Protein AF-A0A920H050-F1 (afdb_monomer_lite)

Structure (mmCIF, N/CA/C/O backbone):
data_AF-A0A920H050-F1
#
_entry.id   AF-A0A920H050-F1
#
loop_
_atom_site.group_PDB
_atom_site.id
_atom_site.type_symbol
_atom_site.label_atom_id
_atom_site.label_alt_id
_atom_site.label_comp_id
_atom_site.label_asym_id
_atom_site.label_entity_id
_atom_site.label_seq_id
_atom_site.pdbx_PDB_ins_code
_atom_site.Cartn_x
_atom_site.Cartn_y
_atom_site.Cartn_z
_atom_site.occupancy
_atom_site.B_iso_or_equiv
_atom_site.auth_seq_id
_atom_site.auth_comp_id
_atom_site.auth_asym_id
_atom_site.auth_atom_id
_atom_site.pdbx_PDB_model_num
ATOM 1 N N . MET A 1 1 ? -15.590 -4.021 9.087 1.00 85.00 1 MET A N 1
ATOM 2 C CA . MET A 1 1 ? -15.745 -3.836 7.624 1.00 85.00 1 MET A CA 1
ATOM 3 C C . MET A 1 1 ? -15.855 -2.348 7.371 1.00 85.00 1 MET A C 1
ATOM 5 O O . MET A 1 1 ? -16.634 -1.707 8.065 1.00 85.00 1 MET A O 1
ATOM 9 N N . THR A 1 2 ? -15.102 -1.826 6.409 1.00 93.50 2 THR A N 1
ATOM 10 C CA . THR A 1 2 ? -15.090 -0.402 6.053 1.00 93.50 2 THR A CA 1
ATOM 11 C C . THR A 1 2 ? -15.141 -0.254 4.539 1.00 93.50 2 THR A C 1
ATOM 13 O O . THR A 1 2 ? -14.628 -1.103 3.810 1.00 93.50 2 THR A O 1
ATOM 16 N N . THR A 1 3 ? -15.759 0.821 4.061 1.00 93.31 3 THR A N 1
ATOM 17 C CA . THR A 1 3 ? -15.734 1.212 2.651 1.00 93.31 3 THR A CA 1
ATOM 18 C C . THR A 1 3 ? -14.909 2.478 2.479 1.00 93.31 3 THR A C 1
ATOM 20 O O . THR A 1 3 ? -15.179 3.470 3.150 1.00 93.31 3 THR A O 1
ATOM 23 N N . TRP A 1 4 ? -13.945 2.467 1.565 1.00 92.25 4 TRP A N 1
ATOM 24 C CA . TRP A 1 4 ? -13.103 3.623 1.250 1.00 92.25 4 TRP A CA 1
ATOM 25 C C . TRP A 1 4 ? -12.907 3.697 -0.262 1.00 92.25 4 TRP A C 1
ATOM 27 O O . TRP A 1 4 ? -12.549 2.690 -0.854 1.00 92.25 4 TRP A O 1
ATOM 37 N N . GLY A 1 5 ? -13.177 4.840 -0.903 1.00 89.50 5 GLY A N 1
ATOM 38 C CA . GLY A 1 5 ? -12.910 5.047 -2.338 1.00 89.50 5 GLY A CA 1
ATOM 39 C C . GLY A 1 5 ? -13.523 4.007 -3.291 1.00 89.50 5 GLY A C 1
ATOM 40 O O . GLY A 1 5 ? -12.906 3.647 -4.286 1.00 89.50 5 GLY A O 1
ATOM 41 N N . GLY A 1 6 ? -14.690 3.445 -2.961 1.00 92.06 6 GLY A N 1
ATOM 42 C CA . GLY A 1 6 ? -15.307 2.347 -3.723 1.00 92.06 6 GLY A CA 1
ATOM 43 C C . GLY A 1 6 ? -14.747 0.946 -3.421 1.00 92.06 6 GLY A C 1
ATOM 44 O O . GLY A 1 6 ? -15.300 -0.049 -3.890 1.00 92.06 6 GLY A O 1
ATOM 45 N N . TRP A 1 7 ? -13.702 0.831 -2.599 1.00 93.12 7 TRP A N 1
ATOM 46 C CA . TRP A 1 7 ? -13.192 -0.441 -2.091 1.00 93.12 7 TRP A CA 1
ATOM 47 C C . TRP A 1 7 ? -13.906 -0.868 -0.812 1.00 93.12 7 TRP A C 1
ATOM 49 O O . TRP A 1 7 ? -14.192 -0.056 0.067 1.00 93.12 7 TRP A O 1
ATOM 59 N N . VAL A 1 8 ? -14.134 -2.174 -0.690 1.00 94.50 8 VAL A N 1
ATOM 60 C CA . VAL A 1 8 ? -14.638 -2.817 0.527 1.00 94.50 8 VAL A CA 1
ATOM 61 C C . VAL A 1 8 ? -13.471 -3.513 1.219 1.00 94.50 8 VAL A C 1
ATOM 63 O O . VAL A 1 8 ? -12.886 -4.442 0.663 1.00 94.50 8 VAL A O 1
ATOM 66 N N . LEU A 1 9 ? -13.146 -3.079 2.436 1.00 94.38 9 LEU A N 1
ATOM 67 C CA . LEU A 1 9 ? -12.080 -3.645 3.257 1.00 94.38 9 LEU A CA 1
ATOM 68 C C . LEU A 1 9 ? -12.675 -4.404 4.447 1.00 94.38 9 LEU A C 1
ATOM 70 O O . LEU A 1 9 ? -13.543 -3.906 5.173 1.00 94.38 9 LEU A O 1
ATOM 74 N N . ILE A 1 10 ? -12.193 -5.625 4.659 1.00 95.25 10 ILE A N 1
ATOM 75 C CA . ILE A 1 10 ? -12.623 -6.495 5.753 1.00 95.25 10 ILE A CA 1
ATOM 76 C C . ILE A 1 10 ? -11.400 -6.808 6.608 1.00 95.25 10 ILE A C 1
ATOM 78 O O . ILE A 1 10 ? -10.422 -7.361 6.112 1.00 95.25 10 ILE A O 1
ATOM 82 N N . ASN A 1 11 ? -11.482 -6.458 7.890 1.00 94.81 11 ASN A N 1
ATOM 83 C CA . ASN A 1 11 ? -10.575 -6.952 8.915 1.00 94.81 11 ASN A CA 1
ATOM 84 C C . ASN A 1 11 ? -11.308 -8.041 9.710 1.00 94.81 11 ASN A C 1
ATOM 86 O O . ASN A 1 11 ? -12.483 -7.867 10.039 1.00 94.81 11 ASN A O 1
ATOM 90 N N . MET A 1 12 ? -10.632 -9.166 9.940 1.00 96.06 12 MET A N 1
ATOM 91 C CA . MET A 1 12 ? -11.172 -10.319 10.667 1.00 96.06 12 MET A CA 1
ATOM 92 C C . MET A 1 12 ? -10.961 -10.206 12.181 1.00 96.06 12 MET A C 1
ATOM 94 O O . MET A 1 12 ? -11.577 -10.958 12.930 1.00 96.06 12 MET A O 1
ATOM 98 N N . ASP A 1 13 ? -10.095 -9.292 12.617 1.00 96.06 13 ASP A N 1
ATOM 99 C CA . ASP A 1 13 ? -9.908 -8.958 14.022 1.00 96.06 13 ASP A CA 1
ATOM 100 C C . ASP A 1 13 ? -11.031 -8.020 14.494 1.00 96.06 13 ASP A C 1
ATOM 102 O O . ASP A 1 13 ? -11.295 -6.985 13.875 1.00 96.06 13 ASP A O 1
ATOM 106 N N . LEU A 1 14 ? -11.718 -8.422 15.567 1.00 94.56 14 LEU A N 1
ATOM 107 C CA . LEU A 1 14 ? -12.847 -7.689 16.145 1.00 94.56 14 LEU A CA 1
ATOM 108 C C . LEU A 1 14 ? -12.395 -6.518 17.024 1.00 94.56 14 LEU A C 1
ATOM 110 O O . LEU A 1 14 ? -13.175 -5.586 17.209 1.00 94.56 14 LEU A O 1
ATOM 114 N N . ASP A 1 15 ? -11.154 -6.556 17.512 1.00 95.94 15 ASP A N 1
ATOM 115 C CA . ASP A 1 15 ? -10.558 -5.522 18.364 1.00 95.94 15 ASP A CA 1
ATOM 116 C C . ASP A 1 15 ? -9.673 -4.554 17.558 1.00 95.94 15 ASP A C 1
ATOM 118 O O . ASP A 1 15 ? -8.957 -3.722 18.118 1.00 95.94 15 ASP A O 1
ATOM 122 N N . ALA A 1 16 ? -9.712 -4.651 16.226 1.00 93.75 16 ALA A N 1
ATOM 123 C CA . ALA A 1 16 ? -8.930 -3.797 15.351 1.00 93.75 16 ALA A CA 1
ATOM 124 C C . ALA A 1 16 ? -9.344 -2.318 15.457 1.00 93.75 16 ALA A C 1
ATOM 126 O O . ALA A 1 16 ? -10.540 -2.012 15.547 1.00 93.75 16 ALA A O 1
ATOM 127 N N . PRO A 1 17 ? -8.382 -1.383 15.355 1.00 92.75 17 PRO A N 1
ATOM 128 C CA . PRO A 1 17 ? -8.693 0.038 15.317 1.00 92.75 17 PRO A CA 1
ATOM 129 C C . PRO A 1 17 ? -9.501 0.405 14.057 1.00 92.75 17 PRO A C 1
ATOM 131 O O . PRO A 1 17 ? -9.485 -0.331 13.058 1.00 92.75 17 PRO A O 1
ATOM 134 N N . PRO A 1 18 ? -10.192 1.560 14.065 1.00 92.50 18 PRO A N 1
ATOM 135 C CA . PRO A 1 18 ? -10.856 2.095 12.882 1.00 92.50 18 PRO A CA 1
ATOM 136 C C . PRO A 1 18 ? -9.905 2.215 11.685 1.00 92.50 18 PRO A C 1
ATOM 138 O O . PRO A 1 18 ? -8.713 2.491 11.832 1.00 92.50 18 PRO A O 1
ATOM 141 N N . PHE A 1 19 ? -10.440 2.044 10.474 1.00 91.94 19 PHE A N 1
ATOM 142 C CA . PHE A 1 19 ? -9.636 2.096 9.250 1.00 91.94 19 PHE A CA 1
ATOM 143 C C . PHE A 1 19 ? -8.921 3.438 9.084 1.00 91.94 19 PHE A C 1
ATOM 145 O O . PHE A 1 19 ? -7.788 3.460 8.632 1.00 91.94 19 PHE A O 1
ATOM 152 N N . GLU A 1 20 ? -9.553 4.545 9.460 1.00 89.31 20 GLU A N 1
ATOM 153 C CA . GLU A 1 20 ? -9.002 5.896 9.357 1.00 89.31 20 GLU A CA 1
ATOM 154 C C . GLU A 1 20 ? -7.755 6.077 10.230 1.00 89.31 20 GLU A C 1
ATOM 156 O O . GLU A 1 20 ? -6.822 6.767 9.828 1.00 89.31 20 GLU A O 1
ATOM 161 N N . GLU A 1 21 ? -7.714 5.417 11.389 1.00 90.44 21 GLU A N 1
ATOM 162 C CA . GLU A 1 21 ? -6.537 5.393 12.258 1.00 90.44 21 GLU A CA 1
ATOM 163 C C . GLU A 1 21 ? -5.431 4.529 11.640 1.00 90.44 21 GLU A C 1
ATOM 165 O O . GLU A 1 21 ? -4.283 4.959 11.529 1.00 90.44 21 GLU A O 1
ATOM 170 N N . TYR A 1 22 ? -5.790 3.341 11.144 1.00 91.44 22 TYR A N 1
ATOM 171 C CA . TYR A 1 22 ? -4.847 2.418 10.510 1.00 91.44 22 TYR A CA 1
ATOM 172 C C . TYR A 1 22 ? -4.257 2.962 9.194 1.00 91.44 22 TYR A C 1
ATOM 174 O O . TYR A 1 22 ? -3.082 2.757 8.891 1.00 91.44 22 TYR A O 1
ATOM 182 N N . ALA A 1 23 ? -5.068 3.660 8.399 1.00 89.44 23 ALA A N 1
ATOM 183 C CA . ALA A 1 23 ? -4.715 4.163 7.076 1.00 89.44 23 ALA A CA 1
ATOM 184 C C . ALA A 1 23 ? -3.753 5.360 7.124 1.00 89.44 23 ALA A C 1
ATOM 186 O O . ALA A 1 23 ? -3.158 5.690 6.097 1.00 89.44 23 ALA A O 1
ATOM 187 N N . SER A 1 24 ? -3.550 5.984 8.291 1.00 88.25 24 SER A N 1
ATOM 188 C CA . SER A 1 24 ? -2.636 7.119 8.455 1.00 88.25 24 SER A CA 1
ATOM 189 C C . SER A 1 24 ? -2.899 8.204 7.387 1.00 88.25 24 SER A C 1
ATOM 191 O O . SER A 1 24 ? -4.043 8.537 7.086 1.00 88.25 24 SER A O 1
ATOM 193 N N . VAL A 1 25 ? -1.848 8.728 6.754 1.00 91.94 25 VAL A N 1
ATOM 194 C CA . VAL A 1 25 ? -1.908 9.766 5.708 1.00 91.94 25 VAL A CA 1
ATOM 195 C C . VAL A 1 25 ? -2.391 9.259 4.338 1.00 91.94 25 VAL A C 1
ATOM 197 O O . VAL A 1 25 ? -2.354 9.997 3.351 1.00 91.94 25 VAL A O 1
ATOM 200 N N . LEU A 1 26 ? -2.822 7.995 4.223 1.00 89.94 26 LEU A N 1
ATOM 201 C CA . LEU A 1 26 ? -3.258 7.418 2.948 1.00 89.94 26 LEU A CA 1
ATOM 202 C C . LEU A 1 26 ? -4.425 8.205 2.350 1.00 89.94 26 LEU A C 1
ATOM 204 O O . LEU A 1 26 ? -4.394 8.545 1.172 1.00 89.94 26 LEU A O 1
ATOM 208 N N . THR A 1 27 ? -5.443 8.520 3.148 1.00 88.25 27 THR A N 1
ATOM 209 C CA . THR A 1 27 ? -6.625 9.245 2.666 1.00 88.25 27 THR A CA 1
ATOM 210 C C . THR A 1 27 ? -6.263 10.640 2.156 1.00 88.25 27 THR A C 1
ATOM 212 O O . THR A 1 27 ? -6.757 11.051 1.108 1.00 88.25 27 THR A O 1
ATOM 215 N N . GLU A 1 28 ? -5.335 11.329 2.823 1.00 90.88 28 GLU A N 1
ATOM 216 C CA . GLU A 1 28 ? -4.820 12.639 2.409 1.00 90.88 28 GLU A CA 1
ATOM 217 C C . GLU A 1 28 ? -4.105 12.578 1.054 1.00 90.88 28 GLU A C 1
ATOM 219 O O . GLU A 1 28 ? -4.359 13.399 0.171 1.00 90.88 28 GLU A O 1
ATOM 224 N N . HIS A 1 29 ? -3.258 11.566 0.842 1.00 90.56 29 HIS A N 1
ATOM 225 C CA . HIS A 1 29 ? -2.544 11.382 -0.424 1.00 90.56 29 HIS A CA 1
ATOM 226 C C . HIS A 1 29 ? -3.477 11.150 -1.621 1.00 90.56 29 HIS A C 1
ATOM 228 O O . HIS A 1 29 ? -3.102 11.459 -2.754 1.00 90.56 29 HIS A O 1
ATOM 234 N N . PHE A 1 30 ? -4.680 10.627 -1.383 1.00 89.88 30 PHE A N 1
ATOM 235 C CA . PHE A 1 30 ? -5.641 10.296 -2.430 1.00 89.88 30 PHE A CA 1
ATOM 236 C C . PHE A 1 30 ? -6.697 11.386 -2.654 1.00 89.88 30 PHE A C 1
ATOM 238 O O . PHE A 1 30 ? -7.436 11.273 -3.615 1.00 89.88 30 PHE A O 1
ATOM 245 N N . GLN A 1 31 ? -6.716 12.492 -1.895 1.00 89.62 31 GLN A N 1
ATOM 246 C CA . GLN A 1 31 ? -7.711 13.578 -2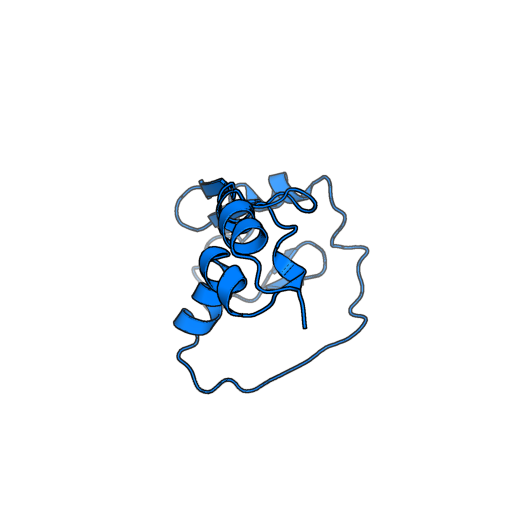.046 1.00 89.62 31 GLN A CA 1
ATOM 247 C C . GLN A 1 31 ? -7.805 14.181 -3.458 1.00 89.62 31 GLN A C 1
ATOM 249 O O . GLN A 1 31 ? -8.832 14.737 -3.837 1.00 89.62 31 GLN A O 1
ATOM 254 N N . ARG A 1 32 ? -6.716 14.128 -4.233 1.00 89.88 32 ARG A N 1
ATOM 255 C CA . ARG A 1 32 ? -6.664 14.669 -5.604 1.00 89.88 32 ARG A CA 1
ATOM 256 C C . ARG A 1 32 ? -7.192 13.705 -6.659 1.00 89.88 32 ARG A C 1
ATOM 258 O O . ARG A 1 32 ? -7.303 14.082 -7.823 1.00 89.88 32 ARG A O 1
ATOM 265 N N . TRP A 1 33 ? -7.428 12.460 -6.281 1.00 89.19 33 TRP A N 1
ATOM 266 C CA . TRP A 1 33 ? -7.881 11.415 -7.171 1.00 89.19 33 TRP A CA 1
ATOM 267 C C . TRP A 1 33 ? -9.245 10.919 -6.678 1.00 89.19 33 TRP A C 1
ATOM 269 O O . TRP A 1 33 ? -9.446 10.814 -5.478 1.00 89.19 33 TRP A O 1
ATOM 279 N N . THR A 1 34 ? -10.187 10.649 -7.586 1.00 89.38 34 THR A N 1
ATOM 280 C CA . THR A 1 34 ? -11.544 10.184 -7.253 1.00 89.38 34 THR A CA 1
ATOM 281 C C . THR A 1 34 ? -11.658 8.669 -7.476 1.00 89.38 34 THR A C 1
ATOM 283 O O . THR A 1 34 ? -12.086 8.216 -8.545 1.00 89.38 34 THR A O 1
ATOM 286 N N . PRO A 1 35 ? -11.190 7.827 -6.532 1.00 88.94 35 PRO A N 1
ATOM 287 C CA . PRO A 1 35 ? -11.292 6.375 -6.658 1.00 88.94 35 PRO A CA 1
ATOM 288 C C . PRO A 1 35 ? -12.736 5.868 -6.721 1.00 88.94 35 PRO A C 1
ATOM 290 O O . PRO A 1 35 ? -12.998 4.884 -7.414 1.00 88.94 35 PRO A O 1
ATOM 293 N N . GLU A 1 36 ? -13.662 6.574 -6.078 1.00 92.19 36 GLU A N 1
ATOM 294 C CA . GLU A 1 36 ? -15.096 6.290 -6.056 1.00 92.19 36 GLU A CA 1
ATOM 295 C C . GLU A 1 36 ? -15.769 6.353 -7.435 1.00 92.19 36 GLU A C 1
ATOM 297 O O . GLU A 1 36 ? -16.758 5.657 -7.651 1.00 92.19 36 GLU A O 1
ATOM 302 N N . ASP A 1 37 ? -15.202 7.101 -8.387 1.00 94.00 37 ASP A N 1
ATOM 303 C CA . ASP A 1 37 ? -15.740 7.250 -9.746 1.00 94.00 37 ASP A CA 1
ATOM 304 C C . ASP A 1 37 ? -15.190 6.200 -10.731 1.00 94.00 37 ASP A C 1
ATOM 306 O O . ASP A 1 37 ? -15.348 6.316 -11.951 1.00 94.00 37 ASP A O 1
ATOM 310 N N . ARG A 1 38 ? -14.494 5.167 -10.237 1.00 91.94 38 ARG A N 1
ATOM 311 C CA . ARG A 1 38 ? -13.931 4.103 -11.081 1.00 91.94 38 ARG A CA 1
ATOM 312 C C . ARG A 1 38 ? -14.828 2.873 -11.142 1.00 91.94 38 ARG A C 1
ATOM 314 O O . ARG A 1 38 ? -15.565 2.551 -10.220 1.00 91.94 38 ARG A O 1
ATOM 321 N N . TYR A 1 39 ? -14.684 2.124 -12.233 1.00 94.44 39 TYR A N 1
ATOM 322 C CA . TYR A 1 39 ? -15.300 0.811 -12.409 1.00 94.44 39 TYR A CA 1
ATOM 323 C C . TYR A 1 39 ? -14.248 -0.234 -12.796 1.00 94.44 39 TYR A C 1
ATOM 325 O O . TYR A 1 39 ? -13.176 0.093 -13.314 1.00 94.44 39 TYR A O 1
ATOM 333 N N . VAL A 1 40 ? -14.555 -1.508 -12.551 1.00 94.44 40 VAL A N 1
ATOM 334 C CA . VAL A 1 40 ? -13.703 -2.632 -12.956 1.00 94.44 40 VAL A CA 1
ATOM 335 C C . VAL A 1 40 ? -13.996 -2.966 -14.416 1.00 94.44 40 VAL A C 1
ATOM 337 O O . VAL A 1 40 ? -15.045 -3.524 -14.726 1.00 94.44 40 VAL A O 1
ATOM 340 N N . SER A 1 41 ? -13.075 -2.628 -15.319 1.00 97.12 41 SER A N 1
ATOM 341 C CA . SER A 1 41 ? -13.201 -2.969 -16.742 1.00 97.12 41 SER A CA 1
ATOM 342 C C . SER A 1 41 ? -12.821 -4.423 -17.043 1.00 97.12 41 SER A C 1
ATOM 344 O O . SER A 1 41 ? -13.379 -5.028 -17.955 1.00 97.12 41 SER A O 1
ATOM 346 N N . LEU A 1 42 ? -11.880 -4.990 -16.281 1.00 97.19 42 LEU A N 1
ATOM 347 C CA . LEU A 1 42 ? -11.394 -6.360 -16.427 1.00 97.19 42 LEU A CA 1
ATOM 348 C C . LEU A 1 42 ? -10.865 -6.886 -15.086 1.00 97.19 42 LEU A C 1
ATOM 350 O O . LEU A 1 42 ? -10.193 -6.161 -14.354 1.00 97.19 42 LEU A O 1
ATOM 354 N N . HIS A 1 43 ? -11.110 -8.167 -14.806 1.00 96.56 43 HIS A N 1
ATOM 355 C CA . HIS A 1 43 ? -10.521 -8.889 -13.681 1.00 96.56 43 HIS A CA 1
ATOM 356 C C . HIS A 1 43 ? -9.724 -10.089 -14.204 1.00 96.56 43 HIS A C 1
ATOM 358 O O . HIS A 1 43 ? -10.255 -10.909 -14.953 1.00 96.56 43 HIS A O 1
ATOM 364 N N . VAL A 1 44 ? -8.442 -10.173 -13.839 1.00 96.00 44 VAL A N 1
ATOM 365 C CA . VAL A 1 44 ? -7.533 -11.246 -14.263 1.00 96.00 44 VAL A CA 1
ATOM 366 C C . VAL A 1 44 ? -6.976 -11.941 -13.032 1.00 96.00 44 VAL A C 1
ATOM 368 O O . VAL A 1 44 ? -6.432 -11.288 -12.145 1.00 96.00 44 VAL A O 1
ATOM 371 N N . GLU A 1 45 ? -7.048 -13.269 -13.019 1.00 96.25 45 GLU A N 1
ATOM 372 C CA . GLU A 1 45 ? -6.461 -14.109 -11.979 1.00 96.25 45 GLU A CA 1
ATOM 373 C C . GLU A 1 45 ? -5.391 -15.022 -12.584 1.00 96.25 45 GLU A C 1
ATOM 375 O O . GLU A 1 45 ? -5.576 -15.617 -13.649 1.00 96.25 45 GLU A O 1
ATOM 380 N N . L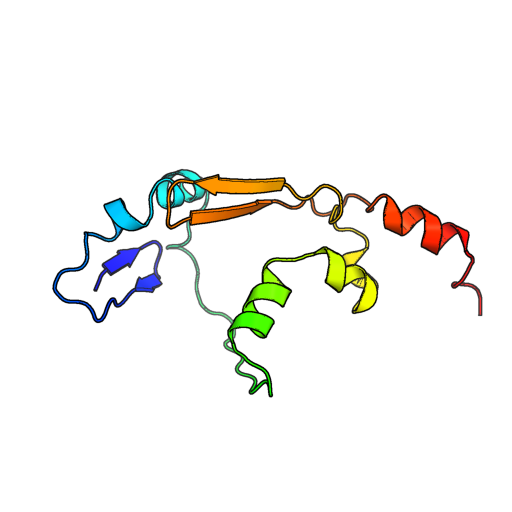YS A 1 46 ? -4.256 -15.156 -11.892 1.00 93.25 46 LYS A N 1
ATOM 381 C CA . LYS A 1 46 ? -3.196 -16.095 -12.260 1.00 93.25 46 LYS A CA 1
ATOM 382 C C . LYS A 1 46 ? -2.613 -16.746 -11.014 1.00 93.25 46 LYS A C 1
ATOM 384 O O . LYS A 1 46 ? -2.171 -16.058 -10.099 1.00 93.25 46 LYS A O 1
ATOM 389 N N . LYS A 1 47 ? -2.529 -18.078 -11.018 1.00 95.56 47 LYS A N 1
ATOM 390 C CA . LYS A 1 47 ? -1.802 -18.828 -9.987 1.00 95.56 47 LYS A CA 1
ATOM 391 C C . LYS A 1 47 ? -0.302 -18.721 -10.241 1.00 95.56 47 LYS A C 1
ATOM 393 O O . LYS A 1 47 ? 0.176 -19.089 -11.315 1.00 95.56 47 LYS A O 1
ATOM 398 N N . ILE A 1 48 ? 0.434 -18.222 -9.254 1.00 93.56 48 ILE A N 1
ATOM 399 C CA . ILE A 1 48 ? 1.891 -18.078 -9.304 1.00 93.56 48 ILE A CA 1
ATOM 400 C C . ILE A 1 48 ? 2.489 -19.024 -8.264 1.00 93.56 48 ILE A C 1
ATOM 402 O O . ILE A 1 48 ? 2.105 -18.995 -7.098 1.00 93.56 48 ILE A O 1
ATOM 406 N N . ALA A 1 49 ? 3.420 -19.878 -8.688 1.00 96.12 49 ALA A N 1
ATOM 407 C CA . ALA A 1 49 ? 4.079 -20.852 -7.822 1.00 96.12 49 ALA A CA 1
ATOM 408 C C . ALA A 1 49 ? 5.219 -20.202 -7.013 1.00 96.12 49 ALA A C 1
ATOM 410 O O . ALA A 1 49 ? 6.391 -20.522 -7.198 1.00 96.12 49 ALA A O 1
ATOM 411 N N . CYS A 1 50 ? 4.885 -19.252 -6.141 1.00 94.88 50 CYS A N 1
ATOM 412 C CA . CYS A 1 50 ? 5.838 -18.606 -5.241 1.00 94.88 50 CYS A CA 1
ATOM 413 C C . CYS A 1 50 ? 5.198 -18.274 -3.885 1.00 94.88 50 CYS A C 1
ATOM 415 O O . CYS A 1 50 ? 3.981 -18.342 -3.711 1.00 94.88 50 CYS A O 1
ATOM 417 N N . ASN A 1 51 ? 6.027 -17.907 -2.902 1.00 96.81 51 ASN A N 1
ATOM 418 C CA . ASN A 1 51 ? 5.513 -17.320 -1.669 1.00 96.81 51 ASN A CA 1
ATOM 419 C C . ASN A 1 51 ? 4.880 -15.959 -1.982 1.00 96.81 51 ASN A C 1
ATOM 421 O O . ASN A 1 51 ? 5.487 -15.143 -2.674 1.00 96.81 51 ASN A O 1
ATOM 425 N N . TRP A 1 52 ? 3.708 -15.679 -1.417 1.00 94.56 52 TRP A N 1
ATOM 426 C CA . TRP A 1 52 ? 3.009 -14.411 -1.634 1.00 94.56 52 TRP A CA 1
ATOM 427 C C . TRP A 1 52 ? 3.855 -13.179 -1.270 1.00 94.56 52 TRP A C 1
ATOM 429 O O . TRP A 1 52 ? 3.719 -12.145 -1.917 1.00 94.56 52 TRP A O 1
ATOM 439 N N . LYS A 1 53 ? 4.780 -13.292 -0.302 1.00 94.00 53 LYS A N 1
ATOM 440 C CA . LYS A 1 53 ? 5.696 -12.196 0.055 1.00 94.00 53 LYS A CA 1
ATOM 441 C C . LYS A 1 53 ? 6.657 -11.850 -1.080 1.00 94.00 53 LYS A C 1
ATOM 443 O O . LYS A 1 53 ? 6.878 -10.678 -1.341 1.00 94.00 53 LYS A O 1
ATOM 448 N N . ILE A 1 54 ? 7.162 -12.861 -1.792 1.00 91.06 54 ILE A N 1
ATOM 449 C CA . ILE A 1 54 ? 8.022 -12.665 -2.970 1.00 91.06 54 ILE A CA 1
ATOM 450 C C . ILE A 1 54 ? 7.213 -12.017 -4.098 1.00 91.06 54 ILE A C 1
ATOM 452 O O . ILE A 1 54 ? 7.710 -11.137 -4.796 1.00 91.06 54 ILE A O 1
A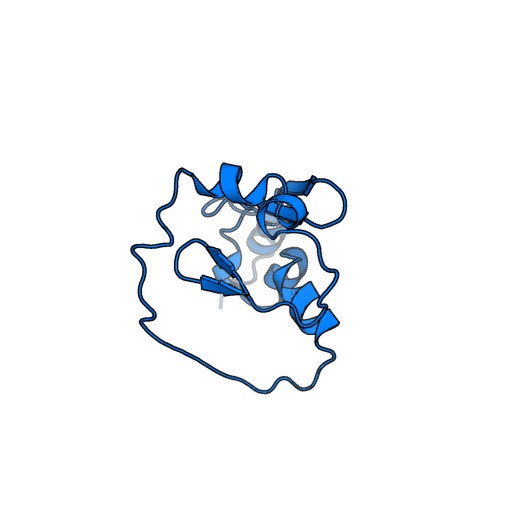TOM 456 N N . ALA A 1 55 ? 5.951 -12.431 -4.269 1.00 89.06 55 ALA A N 1
ATOM 457 C CA . ALA A 1 55 ? 5.066 -11.795 -5.238 1.00 89.06 55 ALA A CA 1
ATOM 458 C C . ALA A 1 55 ? 4.861 -10.306 -4.919 1.00 89.06 55 ALA A C 1
ATOM 460 O O . ALA A 1 55 ? 4.971 -9.488 -5.823 1.00 89.06 55 ALA A O 1
ATOM 461 N N . MET A 1 56 ? 4.620 -9.943 -3.653 1.00 89.31 56 MET A N 1
ATOM 462 C CA . MET A 1 56 ? 4.492 -8.540 -3.239 1.00 89.31 56 MET A CA 1
ATOM 463 C C . MET A 1 56 ? 5.793 -7.748 -3.413 1.00 89.31 56 MET A C 1
ATOM 465 O O . MET A 1 56 ? 5.755 -6.641 -3.943 1.00 89.31 56 MET A O 1
ATOM 469 N N . GLU A 1 57 ? 6.943 -8.320 -3.046 1.00 86.12 57 GLU A N 1
ATOM 470 C CA . GLU A 1 57 ? 8.259 -7.687 -3.220 1.00 86.12 57 GLU A CA 1
ATOM 471 C C . GLU A 1 57 ? 8.519 -7.297 -4.684 1.00 86.12 57 GLU A C 1
ATOM 473 O O . GLU A 1 57 ? 9.043 -6.217 -4.961 1.00 86.12 57 GLU A O 1
ATOM 478 N N . ALA A 1 58 ? 8.072 -8.125 -5.635 1.00 83.38 58 ALA A N 1
ATOM 479 C CA . ALA A 1 58 ? 8.190 -7.834 -7.061 1.00 83.38 58 ALA A CA 1
ATOM 480 C C . ALA A 1 58 ? 7.401 -6.585 -7.507 1.00 83.38 58 ALA A C 1
ATOM 482 O O . ALA A 1 58 ? 7.803 -5.938 -8.470 1.00 83.38 58 ALA A O 1
ATOM 483 N N . PHE A 1 59 ? 6.311 -6.226 -6.817 1.00 80.00 59 PHE A N 1
ATOM 484 C CA . PHE A 1 59 ? 5.558 -4.988 -7.073 1.00 80.00 59 PHE A CA 1
ATOM 485 C C . PHE A 1 59 ? 6.098 -3.785 -6.294 1.00 80.00 59 PHE A C 1
ATOM 487 O O . PHE A 1 59 ? 5.850 -2.647 -6.683 1.00 80.00 59 PHE A O 1
ATOM 494 N N . MET A 1 60 ? 6.839 -4.025 -5.212 1.00 81.88 60 MET A N 1
ATOM 495 C CA . MET A 1 60 ? 7.448 -2.974 -4.398 1.00 81.88 60 MET A CA 1
ATOM 496 C C . MET A 1 60 ? 8.812 -2.519 -4.924 1.00 81.88 60 MET A C 1
ATOM 498 O O . MET A 1 60 ? 9.267 -1.451 -4.542 1.00 81.88 60 MET A O 1
ATOM 502 N N . SER A 1 61 ? 9.484 -3.296 -5.778 1.00 69.50 61 SER A N 1
ATOM 503 C CA . SER A 1 61 ? 10.829 -2.980 -6.275 1.00 69.50 61 SER A CA 1
ATOM 504 C C . SER A 1 61 ? 10.864 -2.837 -7.792 1.00 69.50 61 SER A C 1
ATOM 506 O O . SER A 1 61 ? 10.659 -3.794 -8.539 1.00 69.50 61 SER A O 1
ATOM 508 N N . LEU A 1 62 ? 11.219 -1.642 -8.264 1.00 65.50 62 LEU A N 1
ATOM 509 C CA . LEU A 1 62 ? 11.392 -1.379 -9.695 1.00 65.50 62 LEU A CA 1
ATOM 510 C C . LEU A 1 62 ? 12.746 -1.831 -10.252 1.00 65.50 62 LEU A C 1
ATOM 512 O O . LEU A 1 62 ? 12.895 -1.986 -11.463 1.00 65.50 62 LEU A O 1
ATOM 516 N N . THR A 1 63 ? 13.720 -2.113 -9.387 1.00 61.72 63 THR A N 1
ATOM 517 C CA . THR A 1 63 ? 15.078 -2.510 -9.790 1.00 61.72 63 THR A CA 1
ATOM 518 C C . THR A 1 63 ? 15.086 -3.822 -10.580 1.00 61.72 63 THR A C 1
ATOM 520 O O . THR A 1 63 ? 15.894 -4.012 -11.489 1.00 61.72 63 THR A O 1
ATOM 523 N N . THR A 1 64 ? 14.156 -4.730 -10.280 1.00 60.66 64 THR A N 1
ATOM 524 C CA . THR A 1 64 ? 14.042 -6.018 -10.979 1.00 60.66 64 THR A CA 1
ATOM 525 C C . THR A 1 64 ? 13.365 -5.882 -12.348 1.00 60.66 64 THR A C 1
ATOM 527 O O . THR A 1 64 ? 13.650 -6.670 -13.252 1.00 60.66 64 THR A O 1
ATOM 530 N N . LEU A 1 65 ? 12.531 -4.856 -12.560 1.00 60.50 65 LEU A N 1
ATOM 531 C CA . LEU A 1 65 ? 11.786 -4.662 -13.810 1.00 60.50 65 LEU A CA 1
ATOM 532 C C . LEU A 1 65 ? 12.688 -4.335 -15.011 1.00 60.50 65 LEU A C 1
ATOM 534 O O . LEU A 1 65 ? 12.373 -4.753 -16.126 1.00 60.50 65 LEU A O 1
ATOM 538 N N . PHE A 1 66 ? 13.865 -3.732 -14.794 1.00 56.84 66 PHE A N 1
ATOM 539 C CA . PHE A 1 66 ? 14.869 -3.529 -15.853 1.00 56.84 66 PHE A CA 1
ATOM 540 C C . PHE A 1 66 ? 15.373 -4.828 -16.484 1.00 56.84 66 PHE A C 1
ATOM 542 O O . PHE A 1 66 ? 15.824 -4.826 -17.627 1.00 56.84 66 PHE A O 1
ATOM 549 N N . ARG A 1 67 ? 15.328 -5.940 -15.742 1.00 56.22 67 ARG A N 1
ATOM 550 C CA . ARG A 1 67 ? 15.784 -7.245 -16.233 1.00 56.22 67 ARG A CA 1
ATOM 551 C C . ARG A 1 67 ? 14.699 -8.025 -16.967 1.00 56.22 67 ARG A C 1
ATOM 553 O O . ARG A 1 67 ? 15.036 -8.963 -17.680 1.00 56.22 67 ARG A O 1
ATOM 560 N N . LEU A 1 68 ? 13.427 -7.680 -16.770 1.00 59.62 68 LEU A N 1
ATOM 561 C CA . LEU A 1 68 ? 12.299 -8.512 -17.193 1.00 59.62 68 LEU A CA 1
ATOM 562 C C . LEU A 1 68 ? 11.633 -8.017 -18.478 1.00 59.62 68 LEU A C 1
ATOM 564 O O . LEU A 1 68 ? 11.162 -8.839 -19.259 1.00 59.62 68 LEU A O 1
ATOM 568 N N . THR A 1 69 ? 11.606 -6.704 -18.720 1.00 59.69 69 THR A N 1
ATOM 569 C CA . THR A 1 69 ? 10.873 -6.132 -19.860 1.00 59.69 69 THR A CA 1
ATOM 570 C C . THR A 1 69 ? 11.489 -4.808 -20.334 1.00 59.69 69 THR A C 1
ATOM 572 O O . THR A 1 69 ? 11.591 -3.876 -19.534 1.00 59.69 69 THR A O 1
ATOM 575 N N . PRO A 1 70 ? 11.847 -4.673 -21.627 1.00 56.47 70 PRO A N 1
ATOM 576 C CA . PRO A 1 70 ? 12.456 -3.457 -22.178 1.00 56.47 70 PRO A CA 1
ATOM 577 C C . PRO A 1 70 ? 11.510 -2.242 -22.219 1.00 56.47 70 PRO A C 1
ATOM 579 O O . PRO A 1 70 ? 11.980 -1.111 -22.305 1.00 56.47 70 PRO A O 1
ATOM 582 N N . ASP A 1 71 ? 10.195 -2.439 -22.096 1.00 55.81 71 ASP A N 1
ATOM 583 C CA . ASP A 1 71 ? 9.210 -1.347 -22.161 1.00 55.81 71 ASP A CA 1
ATOM 584 C C . ASP A 1 71 ? 9.217 -0.433 -20.921 1.00 55.81 71 ASP A C 1
ATOM 586 O O . ASP A 1 71 ? 8.758 0.707 -20.969 1.00 55.81 71 ASP A O 1
ATOM 590 N N . ILE A 1 72 ? 9.795 -0.892 -19.806 1.00 58.69 72 ILE A N 1
ATOM 591 C CA . ILE A 1 72 ? 9.836 -0.155 -18.529 1.00 58.69 72 ILE A CA 1
ATOM 592 C C . ILE A 1 72 ? 11.080 0.744 -18.412 1.00 58.69 72 ILE A C 1
ATOM 594 O O . ILE A 1 72 ? 11.236 1.497 -17.451 1.00 58.69 72 ILE A O 1
ATOM 598 N N . VAL A 1 73 ? 11.937 0.772 -19.439 1.00 57.28 73 VAL A N 1
ATOM 599 C CA . VAL A 1 73 ? 13.159 1.602 -19.493 1.00 57.28 73 VAL A CA 1
ATOM 600 C C . VAL A 1 73 ? 12.856 3.115 -19.472 1.00 57.28 73 VAL A C 1
ATOM 602 O O . VAL A 1 73 ? 13.728 3.916 -19.129 1.00 57.28 73 VAL A O 1
ATOM 605 N N . PHE A 1 74 ? 11.609 3.513 -19.755 1.00 60.22 74 PHE A N 1
ATOM 606 C CA . PHE A 1 74 ? 11.114 4.891 -19.619 1.00 60.22 74 PHE A CA 1
ATOM 607 C C . PHE A 1 74 ? 10.508 5.206 -18.244 1.00 60.22 74 PHE A C 1
ATOM 609 O O . PHE A 1 74 ? 9.814 6.207 -18.090 1.00 60.22 74 PHE A O 1
ATOM 616 N N . THR A 1 75 ? 10.740 4.369 -17.240 1.00 65.56 75 THR A N 1
ATOM 617 C CA . THR A 1 75 ? 10.470 4.715 -15.842 1.00 65.56 75 THR A CA 1
ATOM 618 C C . THR A 1 75 ? 11.769 5.151 -15.188 1.00 65.56 75 THR A C 1
ATOM 620 O O . THR A 1 75 ? 12.818 4.576 -15.472 1.00 65.56 75 THR A O 1
ATOM 623 N N . GLY A 1 76 ? 11.725 6.163 -14.323 1.00 64.31 76 GLY A N 1
ATOM 624 C CA . GLY A 1 76 ? 12.866 6.621 -13.534 1.00 64.31 76 GLY A CA 1
ATOM 625 C C . GLY A 1 76 ? 13.106 5.713 -12.331 1.00 64.31 76 GLY A C 1
ATOM 626 O O . GLY A 1 76 ? 13.150 6.213 -11.214 1.00 64.31 76 GLY A O 1
ATOM 627 N N . GLY A 1 77 ? 13.194 4.396 -12.543 1.00 65.25 77 GLY A N 1
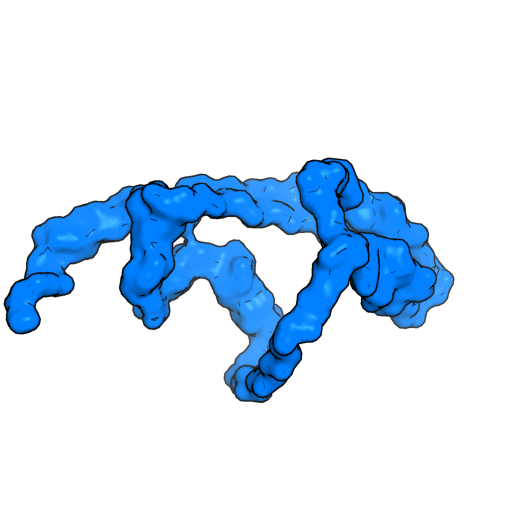ATOM 628 C CA . GLY A 1 77 ? 13.232 3.387 -11.484 1.00 65.25 77 GLY A CA 1
ATOM 629 C C . GLY A 1 77 ? 14.336 3.627 -10.450 1.00 65.25 77 GLY A C 1
ATOM 630 O O . GLY A 1 77 ? 14.032 3.595 -9.260 1.00 65.25 77 GLY A O 1
ATOM 631 N N . ASP A 1 78 ? 15.556 3.992 -10.866 1.00 68.38 78 ASP A N 1
ATOM 632 C CA . ASP A 1 78 ? 16.654 4.332 -9.931 1.00 68.38 78 ASP A CA 1
ATOM 633 C C . ASP A 1 78 ? 16.383 5.613 -9.114 1.00 68.38 78 ASP A C 1
ATOM 635 O O . ASP A 1 78 ? 16.986 5.822 -8.068 1.00 68.38 78 ASP A O 1
ATOM 639 N N . ASN A 1 79 ? 15.481 6.476 -9.589 1.00 73.19 79 ASN A N 1
ATOM 640 C CA . ASN A 1 79 ? 15.089 7.727 -8.936 1.00 73.19 79 ASN A CA 1
ATOM 641 C C . ASN A 1 79 ? 13.749 7.589 -8.196 1.00 73.19 79 ASN A C 1
ATOM 643 O O . ASN A 1 79 ? 13.091 8.594 -7.924 1.00 73.19 79 ASN A O 1
ATOM 647 N N . SER A 1 80 ? 13.305 6.358 -7.931 1.00 80.62 80 SER A N 1
ATOM 648 C CA . SER A 1 80 ? 12.054 6.138 -7.212 1.00 80.62 80 SER A CA 1
ATOM 649 C C . SER A 1 80 ? 12.198 6.589 -5.769 1.00 80.62 80 SER A C 1
ATOM 651 O O . SER A 1 80 ? 13.163 6.244 -5.087 1.00 80.62 80 SER A O 1
ATOM 653 N N . GLN A 1 81 ? 11.218 7.349 -5.303 1.00 85.81 81 GLN A N 1
ATOM 654 C CA . GLN A 1 81 ? 11.119 7.750 -3.913 1.00 85.81 81 GLN A CA 1
ATOM 655 C C . GLN A 1 81 ? 10.409 6.648 -3.134 1.00 85.81 81 GLN A C 1
ATOM 657 O O . GLN A 1 81 ? 9.325 6.223 -3.530 1.00 85.81 81 GLN A O 1
ATOM 662 N N . TYR A 1 82 ? 11.015 6.219 -2.030 1.00 88.62 82 TYR A N 1
ATOM 663 C CA . TYR A 1 82 ? 10.429 5.284 -1.078 1.00 88.62 82 TYR A CA 1
ATOM 664 C C . TYR A 1 82 ? 10.261 6.000 0.257 1.00 88.62 82 TYR A C 1
ATOM 666 O O . TYR A 1 82 ? 11.246 6.425 0.857 1.00 88.62 82 TYR A O 1
ATOM 674 N N . AS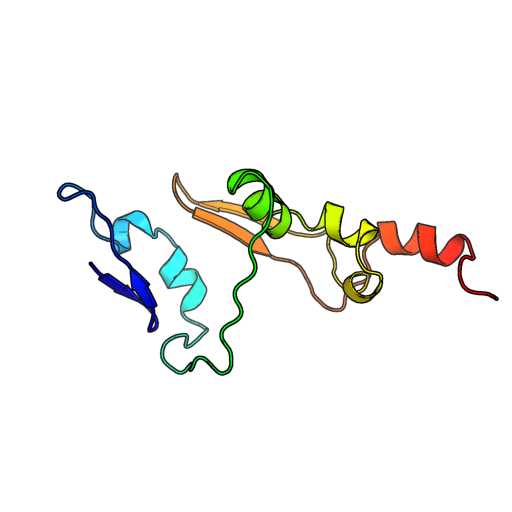P A 1 83 ? 9.020 6.126 0.710 1.00 91.12 83 ASP A N 1
ATOM 675 C CA . ASP A 1 83 ? 8.668 6.775 1.969 1.00 91.12 83 ASP A CA 1
ATOM 676 C C . ASP A 1 83 ? 7.970 5.776 2.899 1.00 91.12 83 ASP A C 1
ATOM 678 O O . ASP A 1 83 ? 7.246 4.885 2.444 1.00 91.12 83 ASP A O 1
ATOM 682 N N . VAL A 1 84 ? 8.151 5.955 4.207 1.00 92.06 84 VAL A N 1
ATOM 683 C CA . VAL A 1 84 ? 7.459 5.196 5.257 1.00 92.06 84 VAL A CA 1
ATOM 684 C C . VAL A 1 84 ? 6.740 6.188 6.168 1.00 92.06 84 VAL A C 1
ATOM 686 O O . VAL A 1 84 ? 7.341 7.162 6.621 1.00 92.06 84 VAL A O 1
ATOM 689 N N . PHE A 1 85 ? 5.455 5.948 6.417 1.00 90.38 85 PHE A N 1
ATOM 690 C CA . PHE A 1 85 ? 4.576 6.787 7.227 1.00 90.38 85 PHE A CA 1
ATOM 691 C C . PHE A 1 85 ? 4.001 5.958 8.377 1.00 90.38 85 PHE A C 1
ATOM 693 O O . PHE A 1 85 ? 3.100 5.140 8.180 1.00 90.38 85 PHE A O 1
ATOM 700 N N . GLY A 1 86 ? 4.530 6.177 9.582 1.00 87.94 86 GLY A N 1
ATOM 701 C CA . GLY A 1 86 ? 4.168 5.377 10.752 1.00 87.94 86 GLY A CA 1
ATOM 702 C C . GLY A 1 86 ? 4.462 3.889 10.543 1.00 87.94 86 GLY A C 1
ATOM 703 O O . GLY A 1 86 ? 5.400 3.526 9.833 1.00 87.94 86 GLY A O 1
ATOM 704 N N . ASP A 1 87 ? 3.633 3.038 11.142 1.00 88.56 87 ASP A N 1
ATOM 705 C CA . ASP A 1 87 ? 3.890 1.595 11.209 1.00 88.56 87 ASP A CA 1
ATOM 706 C C . ASP A 1 87 ? 3.234 0.795 10.073 1.00 88.56 87 ASP A C 1
ATOM 708 O O . ASP A 1 87 ? 3.573 -0.369 9.850 1.00 88.56 87 ASP A O 1
ATOM 712 N N . HIS A 1 88 ? 2.264 1.382 9.366 1.00 89.50 88 HIS A N 1
ATOM 713 C CA . HIS A 1 88 ? 1.336 0.627 8.508 1.00 89.50 88 HIS A CA 1
ATOM 714 C C . HIS A 1 88 ? 1.331 1.064 7.043 1.00 89.50 88 HIS A C 1
ATOM 716 O O . HIS A 1 88 ? 0.718 0.394 6.209 1.00 89.50 88 HIS A O 1
ATOM 722 N N . LEU A 1 89 ? 2.016 2.159 6.703 1.00 90.69 89 LEU A N 1
ATOM 723 C CA . LEU A 1 89 ? 1.986 2.726 5.361 1.00 90.69 89 LEU A CA 1
ATOM 724 C C . LEU A 1 89 ? 3.398 2.939 4.815 1.00 90.69 89 LEU A C 1
ATOM 726 O O . LEU A 1 89 ? 4.227 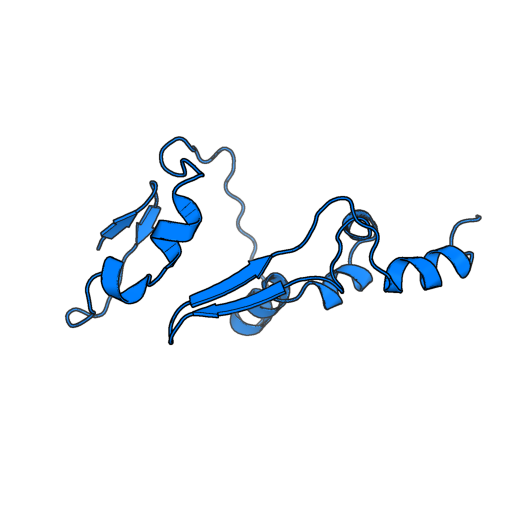3.626 5.405 1.00 90.69 89 LEU A O 1
ATOM 730 N N . SER A 1 90 ? 3.645 2.399 3.627 1.00 91.38 90 SER A N 1
ATOM 731 C CA . SER A 1 90 ? 4.792 2.764 2.796 1.00 91.38 90 SER A CA 1
ATOM 732 C C . SER A 1 90 ? 4.302 3.205 1.423 1.00 91.38 90 SER A C 1
ATOM 734 O O . SER A 1 90 ? 3.223 2.809 0.975 1.00 91.38 90 SER A O 1
ATOM 736 N N . ARG A 1 91 ? 5.071 4.070 0.765 1.00 90.00 91 ARG A N 1
ATOM 737 C CA . ARG A 1 91 ? 4.735 4.625 -0.545 1.00 90.00 91 ARG A CA 1
ATOM 738 C C . ARG A 1 91 ? 5.950 4.580 -1.451 1.00 90.00 91 ARG A C 1
ATOM 740 O O . ARG A 1 91 ? 7.029 5.011 -1.055 1.00 90.00 91 ARG A O 1
ATOM 747 N N . THR A 1 92 ? 5.722 4.171 -2.692 1.00 88.50 92 THR A N 1
ATOM 748 C CA . THR A 1 92 ? 6.698 4.303 -3.772 1.00 88.50 92 THR A CA 1
ATOM 749 C C . THR A 1 92 ? 6.159 5.260 -4.826 1.00 88.50 92 THR A C 1
ATOM 751 O O . THR A 1 92 ? 5.047 5.075 -5.320 1.00 88.50 92 THR A O 1
ATOM 754 N N . ILE A 1 93 ? 6.937 6.285 -5.173 1.00 86.94 93 ILE A N 1
ATOM 755 C CA . ILE A 1 93 ? 6.650 7.191 -6.289 1.00 86.94 93 ILE A CA 1
ATOM 756 C C . ILE A 1 93 ? 7.755 7.044 -7.322 1.00 86.94 93 ILE A C 1
ATOM 758 O O . ILE A 1 93 ? 8.938 7.170 -7.009 1.00 86.94 93 ILE A O 1
ATOM 762 N N . THR A 1 94 ? 7.356 6.853 -8.575 1.00 83.94 94 THR A N 1
ATOM 763 C CA . THR A 1 94 ? 8.287 6.715 -9.693 1.00 83.94 94 THR A CA 1
ATOM 764 C C . THR A 1 94 ? 7.833 7.572 -10.849 1.00 83.94 94 THR A C 1
ATOM 766 O O . THR A 1 94 ? 6.695 7.480 -11.310 1.00 83.94 94 THR A O 1
ATOM 769 N N . CYS A 1 95 ? 8.750 8.387 -11.358 1.00 78.38 95 CYS A N 1
ATOM 770 C CA . CYS A 1 95 ? 8.494 9.199 -12.534 1.00 78.38 95 CYS A CA 1
ATOM 771 C C . CYS A 1 95 ? 8.366 8.317 -13.781 1.00 78.38 95 CYS A C 1
ATOM 773 O O . CYS A 1 95 ? 9.300 7.597 -14.141 1.00 78.38 95 CYS A O 1
ATOM 775 N N . ALA A 1 96 ? 7.236 8.416 -14.474 1.00 77.38 96 ALA A N 1
ATOM 776 C CA . ALA A 1 96 ? 7.091 7.902 -15.830 1.00 77.38 96 ALA A CA 1
ATOM 777 C C . ALA A 1 96 ? 7.678 8.898 -16.848 1.00 77.38 96 ALA A C 1
ATOM 779 O O . ALA A 1 96 ? 7.669 10.108 -16.627 1.00 77.38 96 ALA A O 1
ATOM 780 N N . GLY A 1 97 ? 8.193 8.397 -17.970 1.00 71.94 97 GLY A N 1
ATOM 781 C CA . GLY A 1 97 ? 8.753 9.198 -19.065 1.00 71.94 97 GLY A CA 1
ATOM 782 C C . GLY A 1 97 ? 10.190 9.688 -18.856 1.00 71.94 97 GLY A C 1
ATOM 783 O O . GLY A 1 97 ? 10.727 10.364 -19.731 1.00 71.94 97 GLY A O 1
ATOM 784 N N . ILE A 1 98 ? 10.837 9.347 -17.736 1.00 72.88 98 ILE A N 1
ATOM 785 C CA . ILE A 1 98 ? 12.231 9.716 -17.460 1.00 72.88 98 ILE A CA 1
ATOM 786 C C . ILE A 1 98 ? 13.113 8.478 -17.640 1.00 72.88 98 ILE A C 1
ATOM 788 O O . ILE A 1 98 ? 12.888 7.481 -16.954 1.00 72.88 98 ILE A O 1
ATOM 792 N N . PRO A 1 99 ? 14.135 8.517 -18.515 1.00 66.94 99 PRO A N 1
ATOM 793 C CA . PRO A 1 99 ? 15.061 7.406 -18.656 1.00 66.94 99 PRO A CA 1
ATOM 794 C C . PRO A 1 99 ? 15.825 7.180 -17.357 1.00 66.94 99 PRO A C 1
ATOM 796 O O . PRO A 1 99 ? 16.424 8.105 -16.797 1.00 66.94 99 PRO A O 1
ATOM 799 N N . THR A 1 100 ? 15.868 5.930 -16.919 1.00 64.12 100 THR A N 1
ATOM 800 C CA . THR A 1 100 ? 16.705 5.544 -15.786 1.00 64.12 100 THR A CA 1
ATOM 801 C C . THR A 1 100 ? 18.197 5.753 -16.111 1.00 64.12 100 THR A C 1
ATOM 803 O O . THR A 1 100 ? 18.631 5.410 -17.217 1.00 64.12 100 THR A O 1
ATOM 806 N N . PRO A 1 101 ? 19.022 6.284 -15.183 1.00 65.31 101 PRO A N 1
ATOM 807 C CA . PRO A 1 101 ? 20.474 6.395 -15.350 1.00 65.31 101 PRO A CA 1
ATOM 808 C C . PRO A 1 101 ? 21.157 5.084 -15.777 1.00 65.31 101 PRO A C 1
ATOM 810 O O . PRO A 1 101 ? 21.956 5.109 -16.716 1.00 65.31 101 PRO A O 1
ATOM 813 N N . ALA A 1 102 ? 20.789 3.941 -15.188 1.00 61.25 102 ALA A N 1
ATOM 814 C CA . ALA A 1 102 ? 21.245 2.613 -15.613 1.00 61.25 102 ALA A CA 1
ATOM 815 C C . ALA A 1 102 ? 20.797 2.199 -17.035 1.00 61.25 102 ALA A C 1
ATOM 817 O O . ALA A 1 102 ? 21.462 1.395 -17.684 1.00 61.25 102 ALA A O 1
ATOM 818 N N . GLY A 1 103 ? 19.726 2.780 -17.587 1.00 54.34 103 GLY A N 1
ATOM 819 C CA . GLY A 1 103 ? 19.320 2.551 -18.982 1.00 54.34 103 GLY A CA 1
ATOM 820 C C . GLY A 1 103 ? 20.308 3.138 -20.002 1.00 54.34 103 GLY A C 1
ATOM 821 O O . GLY A 1 103 ? 20.451 2.624 -21.114 1.00 54.34 103 GLY A O 1
ATOM 822 N N . ARG A 1 104 ? 21.058 4.180 -19.610 1.00 46.31 104 ARG A N 1
ATOM 823 C CA . ARG A 1 104 ? 22.036 4.870 -20.470 1.00 46.31 104 ARG A CA 1
ATOM 824 C C . ARG A 1 104 ? 23.284 4.030 -20.758 1.00 46.31 104 ARG A C 1
ATOM 826 O O . ARG A 1 104 ? 23.873 4.180 -21.828 1.00 46.31 104 ARG A O 1
ATOM 833 N N . SER A 1 105 ? 23.701 3.158 -19.836 1.00 50.47 105 SER A N 1
ATOM 834 C CA . SER A 1 105 ? 24.849 2.262 -20.044 1.00 50.47 105 SER A CA 1
ATOM 835 C C . SER A 1 105 ? 24.504 1.094 -20.975 1.00 50.47 105 SER A C 1
ATOM 837 O O . SER A 1 105 ? 25.329 0.725 -21.808 1.00 50.47 105 SER A O 1
ATOM 839 N N . LEU A 1 106 ? 23.269 0.582 -20.922 1.00 48.47 106 LEU A N 1
ATOM 840 C CA . LEU A 1 106 ? 22.791 -0.504 -21.788 1.00 48.47 106 LEU A CA 1
ATOM 841 C C . LEU A 1 106 ? 22.505 -0.045 -23.230 1.00 48.47 106 LEU A C 1
ATOM 843 O O . LEU A 1 106 ? 22.876 -0.745 -24.170 1.00 48.47 106 LEU A O 1
ATOM 847 N N . GLN A 1 107 ? 21.954 1.159 -23.437 1.00 48.62 107 GLN A N 1
ATOM 848 C CA . GLN A 1 107 ? 21.801 1.734 -24.787 1.00 48.62 107 GLN A CA 1
ATOM 849 C C . GLN A 1 107 ? 23.150 2.032 -25.467 1.00 48.62 107 GLN A C 1
ATOM 851 O O . GLN A 1 107 ? 23.283 1.874 -26.680 1.00 48.62 107 GLN A O 1
ATOM 856 N N . ARG A 1 108 ? 24.175 2.425 -24.697 1.00 44.50 108 ARG A N 1
ATOM 857 C CA . ARG A 1 108 ? 25.541 2.648 -25.205 1.00 44.50 108 ARG A CA 1
ATOM 858 C C . ARG A 1 108 ? 26.301 1.355 -25.518 1.00 44.50 108 ARG A C 1
ATOM 860 O O . ARG A 1 108 ? 27.251 1.405 -26.291 1.00 44.50 108 ARG A O 1
ATOM 867 N N . ALA A 1 109 ? 25.875 0.217 -24.970 1.00 49.12 109 ALA A N 1
ATOM 868 C CA . ALA A 1 109 ? 26.488 -1.090 -25.211 1.00 49.12 109 ALA A CA 1
ATOM 869 C C . ALA A 1 109 ? 26.076 -1.742 -26.552 1.00 49.12 109 ALA A C 1
ATOM 871 O O . ALA A 1 109 ? 26.499 -2.857 -26.842 1.00 49.12 109 ALA A O 1
ATOM 872 N N . GLY A 1 110 ? 25.277 -1.068 -27.391 1.00 45.34 110 GLY A N 1
ATOM 873 C CA . GLY A 1 110 ? 25.067 -1.477 -28.785 1.00 45.34 110 GLY A CA 1
ATOM 874 C C . GLY A 1 110 ? 24.274 -2.773 -28.992 1.00 45.34 110 GLY A C 1
ATOM 875 O O . GLY A 1 110 ? 24.338 -3.353 -30.075 1.00 45.34 110 GLY A O 1
ATOM 876 N N . VAL A 1 111 ? 23.491 -3.230 -28.012 1.00 48.69 111 VAL A N 1
ATOM 877 C CA . VAL A 1 111 ? 22.577 -4.373 -28.192 1.00 48.69 111 VAL A CA 1
ATOM 878 C C . VAL A 1 111 ? 21.279 -3.872 -28.835 1.00 48.69 111 VAL A C 1
ATOM 880 O O . VAL A 1 111 ? 20.250 -3.719 -28.191 1.00 48.69 111 VAL A O 1
ATOM 883 N N . GLY A 1 112 ? 21.369 -3.511 -30.115 1.00 44.91 112 GLY A N 1
ATOM 884 C CA . GLY A 1 112 ? 20.253 -2.947 -30.886 1.00 44.91 112 GLY A CA 1
ATOM 885 C C . GLY A 1 112 ? 20.517 -2.801 -32.387 1.00 44.91 112 GLY A C 1
ATOM 886 O O . GLY A 1 112 ? 19.815 -2.055 -33.063 1.00 44.91 112 GLY A O 1
ATOM 887 N N . ARG A 1 113 ? 21.541 -3.477 -32.922 1.00 38.47 113 ARG A N 1
ATOM 888 C CA . ARG A 1 113 ? 21.726 -3.665 -34.368 1.00 38.47 113 ARG A CA 1
ATOM 889 C C . ARG A 1 113 ? 21.942 -5.145 -34.665 1.00 38.47 113 ARG A C 1
ATOM 891 O O . ARG A 1 113 ? 23.076 -5.619 -34.683 1.00 38.47 113 ARG A O 1
ATOM 898 N N . ARG A 1 114 ? 20.841 -5.852 -34.888 1.00 39.03 114 ARG A N 1
ATOM 899 C CA . ARG A 1 114 ? 20.725 -6.895 -35.907 1.00 39.03 114 ARG A CA 1
ATOM 900 C C . ARG A 1 114 ? 19.371 -6.741 -36.569 1.00 39.03 114 ARG A C 1
ATOM 902 O O . ARG A 1 114 ? 18.422 -6.410 -35.827 1.00 39.03 114 ARG A O 1
#

Secondary structure (DSSP, 8-state):
-EEETTEEE----TTPPPHHHHTTTHHHHHTTS-GGG---S-------SS-HHHHHHHHH-STTHHHH-GGGGGB-GGG-EEEEETTTEEEEE--BT---HHHHHHHHTTTT--

pLDDT: mean 80.14, std 16.78, range [38.47, 97.19]

Radius of gyration: 18.63 Å; chains: 1; bounding box: 42×36×54 Å

Sequence (114 aa):
MTTWGGWVLINMDLDAPPFEEYASVLTEHFQRWTPEDRYVSLHVEKKIACNWKIAMEAFMSLTTLFRLTPDIVFTGGDNSQYDVFGDHLSRTITCAGIPTPAGRSLQRAGVGRR

Foldseek 3Di:
DDDDLNDDDDDPDPPDDDPPVLCACVNVVCPVPRSVPDDDPDDDDDDDPDDVVVVVVVVVAPVCVVVPDPVCQQKQRVPWDWDDDPDRDIDIDIDGRHGHPVSVVVVVVPPPDD